Protein AF-A0A7C1XV63-F1 (afdb_monomer)

Structure (mmCIF, N/CA/C/O ba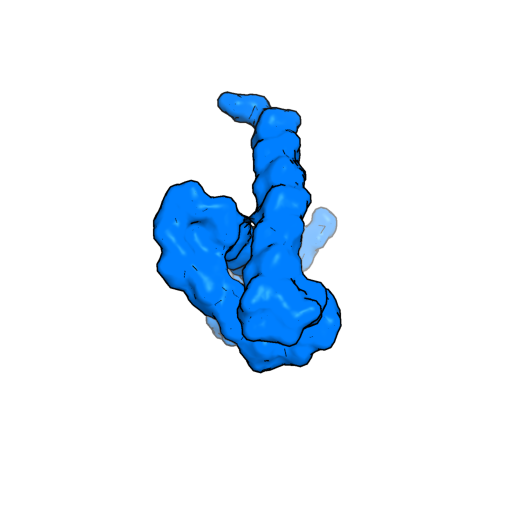ckbone):
data_AF-A0A7C1XV63-F1
#
_entry.id   AF-A0A7C1XV63-F1
#
loop_
_atom_site.group_PDB
_atom_site.id
_atom_site.type_symbol
_atom_site.label_atom_id
_atom_site.label_alt_id
_atom_site.label_comp_id
_atom_site.label_asym_id
_atom_site.label_entity_id
_atom_site.label_seq_id
_atom_site.pdbx_PDB_ins_code
_atom_site.Cartn_x
_atom_site.Cartn_y
_atom_site.Cartn_z
_atom_site.occupancy
_atom_site.B_iso_or_equiv
_atom_site.auth_seq_id
_atom_site.auth_comp_id
_atom_site.auth_asym_id
_atom_site.auth_atom_id
_atom_site.pdbx_PDB_model_num
ATOM 1 N N . MET A 1 1 ? -9.511 17.966 -12.870 1.00 51.22 1 MET A N 1
ATOM 2 C CA . MET A 1 1 ? -8.523 18.066 -11.766 1.00 51.22 1 MET A CA 1
ATOM 3 C C . MET A 1 1 ? -7.195 18.537 -12.343 1.00 51.22 1 MET A C 1
ATOM 5 O O . MET A 1 1 ? -6.735 17.901 -13.285 1.00 51.22 1 MET A O 1
ATOM 9 N N . ASN A 1 2 ? -6.602 19.622 -11.830 1.00 71.56 2 ASN A N 1
ATOM 10 C CA . ASN A 1 2 ? -5.290 20.101 -12.296 1.00 71.56 2 ASN A CA 1
ATOM 11 C C . ASN A 1 2 ? -4.132 19.293 -11.6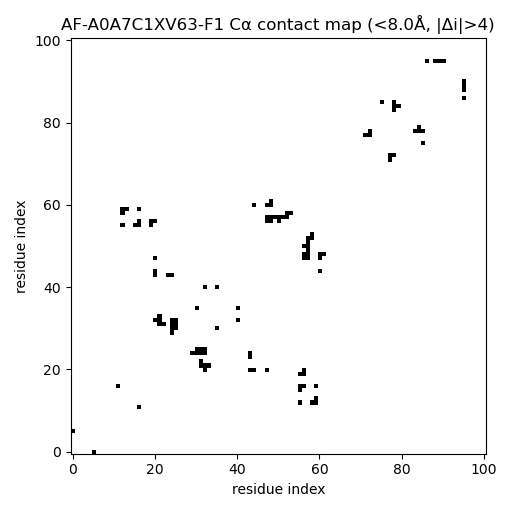55 1.00 71.56 2 ASN A C 1
ATOM 13 O O . ASN A 1 2 ? -4.358 18.496 -10.738 1.00 71.56 2 ASN A O 1
ATOM 17 N N . ALA A 1 3 ? -2.900 19.478 -12.140 1.00 63.00 3 ALA A N 1
ATOM 18 C CA . ALA A 1 3 ? -1.716 18.762 -11.647 1.00 63.00 3 ALA A CA 1
ATOM 19 C C . ALA A 1 3 ? -1.431 18.996 -10.147 1.00 63.00 3 ALA A C 1
ATOM 21 O O . ALA A 1 3 ? -1.105 18.050 -9.431 1.00 63.00 3 ALA A O 1
ATOM 22 N N . ALA A 1 4 ? -1.639 20.216 -9.641 1.00 52.16 4 ALA A N 1
ATOM 23 C CA . ALA A 1 4 ? -1.464 20.542 -8.225 1.00 52.16 4 ALA A CA 1
ATOM 24 C C . ALA A 1 4 ? -2.461 19.783 -7.325 1.00 52.16 4 ALA A C 1
ATOM 26 O O . ALA A 1 4 ? -2.075 19.225 -6.298 1.00 52.16 4 ALA A O 1
ATOM 27 N N . SER A 1 5 ? -3.727 19.662 -7.741 1.00 64.25 5 SER A N 1
ATOM 28 C CA . SER A 1 5 ? -4.738 18.877 -7.018 1.00 64.25 5 SER A CA 1
ATOM 29 C C . SER A 1 5 ? -4.417 17.377 -6.993 1.00 64.25 5 SER A C 1
ATOM 31 O O . SER A 1 5 ? -4.700 16.704 -5.997 1.00 64.25 5 SER A O 1
ATOM 33 N N . LYS A 1 6 ? -3.814 16.839 -8.067 1.00 70.94 6 LYS A N 1
ATOM 34 C CA . LYS A 1 6 ? -3.332 15.447 -8.104 1.00 70.94 6 LYS A CA 1
ATOM 35 C C . LYS A 1 6 ? -2.196 15.226 -7.102 1.00 70.94 6 LYS A C 1
ATOM 37 O O . LYS A 1 6 ? -2.263 14.258 -6.348 1.00 70.94 6 LYS A O 1
ATOM 42 N N . ASN A 1 7 ? -1.227 16.143 -7.031 1.00 84.25 7 ASN A N 1
ATOM 43 C CA . ASN A 1 7 ? -0.134 16.069 -6.057 1.00 84.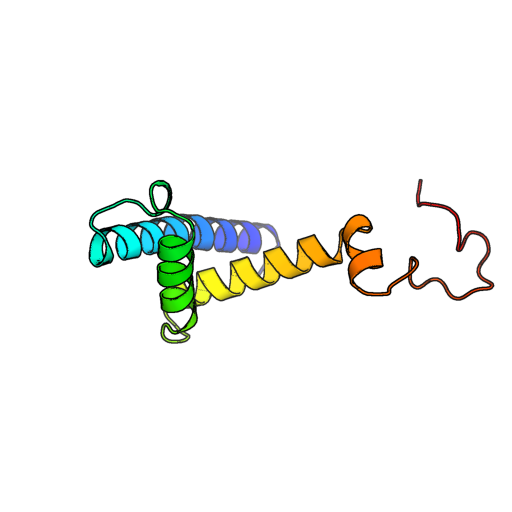25 7 ASN A CA 1
ATOM 44 C C . ASN A 1 7 ? -0.648 16.107 -4.614 1.00 84.25 7 ASN A C 1
ATOM 46 O O . ASN A 1 7 ? -0.267 15.259 -3.812 1.00 84.25 7 ASN A O 1
ATOM 50 N N . LEU A 1 8 ? -1.579 17.009 -4.288 1.00 91.19 8 LEU A N 1
ATOM 51 C CA . LEU A 1 8 ? -2.130 17.086 -2.932 1.00 91.19 8 LEU A CA 1
ATOM 52 C C . LEU A 1 8 ? -2.925 15.826 -2.550 1.00 91.19 8 LEU A C 1
ATOM 54 O O . LEU A 1 8 ? -2.812 15.326 -1.432 1.00 91.19 8 LEU A O 1
ATOM 58 N N . SER A 1 9 ? -3.705 15.280 -3.487 1.00 91.06 9 SER A N 1
ATOM 59 C CA . SER A 1 9 ? -4.468 14.044 -3.265 1.00 91.06 9 SER A CA 1
ATOM 60 C C . SER A 1 9 ? -3.551 12.845 -3.026 1.00 91.06 9 SER A C 1
ATOM 62 O O . SER A 1 9 ? -3.831 12.019 -2.156 1.00 91.06 9 SER A O 1
ATOM 64 N N . TYR A 1 10 ? -2.454 12.762 -3.781 1.00 92.81 10 TYR A N 1
ATOM 65 C CA . TYR A 1 10 ? -1.431 11.739 -3.603 1.00 92.81 10 TYR A CA 1
ATOM 66 C C . TYR A 1 10 ? -0.736 11.872 -2.245 1.00 92.81 10 TYR A C 1
ATOM 68 O O . TYR A 1 10 ? -0.708 10.907 -1.487 1.00 92.81 10 TYR A O 1
ATOM 76 N N . LEU A 1 11 ? -0.263 13.072 -1.892 1.00 95.12 11 LEU A N 1
ATOM 77 C CA . LEU A 1 11 ? 0.377 13.327 -0.598 1.00 95.12 11 LEU A CA 1
ATOM 78 C C . LEU A 1 11 ? -0.544 12.952 0.566 1.00 95.12 11 LEU A C 1
ATOM 80 O O . LEU A 1 11 ? -0.133 12.225 1.466 1.00 95.12 11 LEU A O 1
ATOM 84 N N . ASN A 1 12 ? -1.817 13.348 0.505 1.00 96.31 12 ASN A N 1
ATOM 85 C CA . ASN A 1 12 ? -2.804 12.970 1.513 1.00 96.31 12 ASN A CA 1
ATOM 86 C C . ASN A 1 12 ? -2.995 11.451 1.605 1.00 96.31 12 ASN A C 1
ATOM 88 O O . ASN A 1 12 ? -3.070 10.913 2.711 1.00 96.31 12 ASN A O 1
ATOM 92 N N . LEU A 1 13 ? -3.060 10.752 0.466 1.00 96.19 13 LEU A N 1
ATOM 93 C CA . LEU A 1 13 ? -3.167 9.294 0.441 1.00 96.19 13 LEU A CA 1
ATOM 94 C C . LEU A 1 13 ? -1.947 8.632 1.088 1.00 96.19 13 LEU A C 1
ATOM 96 O O . LEU A 1 13 ? -2.131 7.735 1.905 1.00 96.19 13 LEU A O 1
ATOM 100 N N . ILE A 1 14 ? -0.732 9.083 0.772 1.00 96.19 14 ILE A N 1
ATOM 101 C CA . ILE A 1 14 ? 0.498 8.547 1.365 1.00 96.19 14 ILE A CA 1
ATOM 102 C C . ILE A 1 14 ? 0.543 8.837 2.866 1.00 96.19 14 ILE A C 1
ATOM 104 O O . ILE A 1 14 ? 0.725 7.918 3.656 1.00 96.19 14 ILE A O 1
ATOM 108 N N . THR A 1 15 ? 0.305 10.076 3.299 1.00 97.06 15 THR A N 1
ATOM 109 C CA . THR A 1 15 ? 0.360 10.433 4.724 1.00 97.06 15 THR A CA 1
ATOM 110 C C . THR A 1 15 ? -0.670 9.666 5.552 1.00 97.06 15 THR A C 1
ATOM 112 O O . THR A 1 15 ? -0.332 9.094 6.590 1.00 97.06 15 THR A O 1
ATOM 115 N N . GLN A 1 16 ? -1.932 9.643 5.116 1.00 97.88 16 GLN A N 1
ATOM 116 C CA . GLN A 1 16 ? -2.993 8.944 5.845 1.00 97.88 16 GLN A CA 1
ATOM 117 C C . GLN A 1 16 ? -2.827 7.427 5.738 1.00 97.88 16 GLN A C 1
ATOM 119 O O . GLN A 1 16 ? -3.013 6.710 6.721 1.00 97.88 16 GLN A O 1
ATOM 124 N N . GLY A 1 17 ? -2.432 6.935 4.565 1.00 96.62 17 GLY A N 1
ATOM 125 C CA . GLY A 1 17 ? -2.170 5.526 4.324 1.00 96.62 17 GLY A CA 1
ATOM 126 C C . GLY A 1 17 ? -1.043 4.986 5.199 1.00 96.62 17 GLY A C 1
ATOM 127 O O . GLY A 1 17 ? -1.230 3.962 5.848 1.00 96.62 17 GLY A O 1
ATOM 128 N N . SER A 1 18 ? 0.079 5.699 5.310 1.00 96.56 18 SER A N 1
ATOM 129 C CA . SER A 1 18 ? 1.185 5.308 6.192 1.00 96.56 18 SER A CA 1
ATOM 130 C C . SER A 1 18 ? 0.760 5.266 7.659 1.00 96.56 18 SER A C 1
ATOM 132 O O . SER A 1 18 ? 1.096 4.320 8.370 1.00 96.56 18 SER A O 1
ATOM 134 N N . LYS A 1 19 ? -0.046 6.235 8.121 1.00 98.19 19 LYS A N 1
ATOM 135 C CA . LYS A 1 19 ? -0.628 6.199 9.476 1.00 98.19 19 LYS A CA 1
ATOM 136 C C . LYS A 1 19 ? -1.529 4.979 9.669 1.00 98.19 19 LYS A C 1
ATOM 138 O O . LYS A 1 19 ? -1.446 4.319 10.703 1.00 98.19 19 LYS A O 1
ATOM 143 N N . ARG A 1 20 ? -2.364 4.658 8.677 1.00 97.69 20 ARG A N 1
ATOM 144 C CA . ARG A 1 20 ? -3.256 3.493 8.709 1.00 97.69 20 ARG A CA 1
ATOM 145 C C . ARG A 1 20 ? -2.479 2.178 8.742 1.00 97.69 20 ARG A C 1
ATOM 147 O O . ARG A 1 20 ? -2.801 1.338 9.574 1.00 97.69 20 ARG A O 1
ATOM 154 N N . LEU A 1 21 ? -1.450 2.030 7.910 1.00 97.06 21 LEU A N 1
ATOM 155 C CA . LEU A 1 21 ? -0.577 0.853 7.877 1.00 97.06 21 LEU A CA 1
ATOM 156 C C . LEU A 1 21 ? 0.140 0.661 9.220 1.00 97.06 21 LEU A C 1
ATOM 158 O O . LEU A 1 21 ? 0.164 -0.436 9.770 1.00 97.06 21 LEU A O 1
ATOM 162 N N . ASN A 1 22 ? 0.645 1.755 9.798 1.00 98.31 22 ASN A N 1
ATOM 163 C CA . ASN A 1 22 ? 1.272 1.727 11.114 1.00 98.31 22 ASN A CA 1
ATOM 164 C C . ASN A 1 22 ? 0.277 1.334 12.216 1.00 98.31 22 ASN A C 1
ATOM 166 O O . ASN A 1 22 ? 0.630 0.596 13.130 1.00 98.31 22 ASN A O 1
ATOM 170 N N . LYS A 1 23 ? -0.980 1.789 12.121 1.00 98.38 23 LYS A N 1
ATOM 171 C CA . LYS A 1 23 ? -2.044 1.356 13.032 1.00 98.38 23 LYS A CA 1
ATOM 172 C C . LYS A 1 23 ? -2.339 -0.138 12.875 1.00 98.38 23 LYS A C 1
ATOM 174 O O . LYS A 1 23 ? -2.406 -0.819 13.882 1.00 98.38 23 LYS A O 1
ATOM 179 N N . MET A 1 24 ? -2.468 -0.648 11.647 1.00 98.19 24 MET A N 1
ATOM 180 C CA . MET A 1 24 ? -2.680 -2.084 11.400 1.00 98.19 24 MET A CA 1
ATOM 181 C C . MET A 1 24 ? -1.565 -2.930 12.020 1.00 98.19 24 MET A C 1
ATOM 183 O O . MET A 1 24 ? -1.850 -3.913 12.688 1.00 98.19 24 MET A O 1
ATOM 187 N N . SER A 1 25 ? -0.311 -2.502 11.861 1.00 98.50 25 SER A N 1
ATOM 188 C CA . SER A 1 25 ? 0.841 -3.144 12.498 1.00 98.50 25 SER A CA 1
ATOM 189 C C . SER A 1 25 ? 0.730 -3.161 14.023 1.00 98.50 25 SER A C 1
ATOM 191 O O . SER A 1 25 ? 0.901 -4.207 14.640 1.00 98.50 25 SER A O 1
ATOM 193 N N . ARG A 1 26 ? 0.386 -2.023 14.640 1.00 98.50 26 ARG A N 1
ATOM 194 C CA . ARG A 1 26 ? 0.221 -1.938 16.098 1.00 98.50 26 ARG A CA 1
ATOM 195 C C . ARG A 1 26 ? -0.953 -2.767 16.605 1.00 98.50 26 ARG A C 1
ATOM 197 O O . ARG A 1 26 ? -0.836 -3.375 17.658 1.00 98.50 26 ARG A O 1
ATOM 204 N N . ASP A 1 27 ? -2.057 -2.791 15.868 1.00 98.25 27 ASP A N 1
ATOM 205 C CA . ASP A 1 27 ? -3.244 -3.566 16.228 1.00 98.25 27 ASP A CA 1
ATOM 206 C C . ASP A 1 27 ? -2.973 -5.082 16.143 1.00 98.25 27 ASP A C 1
ATOM 208 O O . ASP A 1 27 ? -3.506 -5.834 16.951 1.00 98.25 27 ASP A O 1
ATOM 212 N N . HIS A 1 28 ? -2.153 -5.527 15.181 1.00 97.75 28 HIS A N 1
ATOM 213 C CA . HIS A 1 28 ? -1.904 -6.952 14.914 1.00 97.75 28 HIS A CA 1
ATOM 214 C C . HIS A 1 28 ? -0.687 -7.516 15.661 1.00 97.75 28 HIS A C 1
ATOM 216 O O . HIS A 1 28 ? -0.731 -8.641 16.146 1.00 97.75 28 HIS A O 1
ATOM 222 N N . PHE A 1 29 ? 0.386 -6.731 15.794 1.00 98.06 29 PHE A N 1
ATOM 223 C CA . PHE A 1 29 ? 1.664 -7.159 16.382 1.00 98.06 29 PHE A CA 1
ATOM 224 C C . PHE A 1 29 ? 2.101 -6.336 17.606 1.00 98.06 29 PHE A C 1
ATOM 226 O O . PHE A 1 29 ? 3.132 -6.633 18.198 1.00 98.06 29 PHE A O 1
ATOM 233 N N . GLY A 1 30 ? 1.380 -5.274 17.982 1.00 98.00 30 GLY A N 1
ATOM 234 C CA . GLY A 1 30 ? 1.775 -4.370 19.077 1.00 98.00 30 GLY A CA 1
ATOM 235 C C . GLY A 1 30 ? 2.873 -3.358 18.715 1.00 98.00 30 GLY A C 1
ATOM 236 O O . GLY A 1 30 ? 3.142 -2.421 19.468 1.00 98.00 30 GLY A O 1
ATOM 237 N N . GLU A 1 31 ? 3.465 -3.480 17.530 1.00 97.81 31 GLU A N 1
ATOM 238 C CA . GLU A 1 31 ? 4.647 -2.733 17.105 1.00 97.81 31 GLU A CA 1
ATOM 239 C C . GLU A 1 31 ? 4.382 -1.827 15.891 1.00 97.81 31 GLU A C 1
ATOM 241 O O . GLU A 1 31 ? 3.474 -2.095 15.098 1.00 97.81 31 GLU A O 1
ATOM 246 N N . PRO A 1 32 ? 5.135 -0.725 15.710 1.00 98.25 32 PRO A N 1
ATOM 247 C CA . PRO A 1 32 ? 5.050 0.074 14.493 1.00 98.25 32 PRO A CA 1
ATOM 248 C C . PRO A 1 32 ? 5.551 -0.700 13.262 1.00 98.25 32 PRO A C 1
ATOM 250 O O . PRO A 1 32 ? 6.513 -1.451 13.333 1.00 98.25 32 PRO A O 1
ATOM 253 N N . PHE A 1 33 ? 4.971 -0.432 12.090 1.00 97.75 33 PHE A N 1
ATOM 254 C CA . PHE A 1 33 ? 5.284 -1.158 10.848 1.00 97.75 33 PHE A CA 1
ATOM 255 C C . PHE A 1 33 ? 6.781 -1.141 10.498 1.00 97.75 33 PHE A C 1
ATOM 257 O O . PHE A 1 33 ? 7.325 -2.113 9.985 1.00 97.75 33 PHE A O 1
ATOM 264 N N . ALA A 1 34 ? 7.462 -0.032 10.797 1.00 97.19 34 ALA A N 1
ATOM 265 C CA . ALA A 1 34 ? 8.882 0.133 10.511 1.00 97.19 34 ALA A CA 1
ATOM 266 C C . ALA A 1 34 ? 9.810 -0.716 11.404 1.00 97.19 34 ALA A C 1
ATOM 268 O O . ALA A 1 34 ? 10.954 -0.922 11.011 1.00 97.19 34 ALA A O 1
ATOM 269 N N . SER A 1 35 ? 9.358 -1.207 12.567 1.00 98.06 35 SER A N 1
ATOM 270 C CA . SER A 1 35 ? 10.167 -2.098 13.420 1.00 98.06 35 SER A CA 1
ATOM 271 C C . SER A 1 35 ? 9.979 -3.577 13.102 1.00 98.06 35 SER A C 1
ATOM 273 O O . SER A 1 35 ? 10.819 -4.379 13.491 1.00 98.06 35 SER A O 1
ATOM 275 N N . LEU A 1 36 ? 8.918 -3.933 12.372 1.00 98.12 36 LEU A N 1
ATOM 276 C CA . LEU A 1 36 ? 8.656 -5.311 11.973 1.00 98.12 36 LEU A CA 1
ATOM 277 C C . LEU A 1 36 ? 9.771 -5.869 11.078 1.00 98.12 36 LEU A C 1
ATOM 279 O O . LEU A 1 36 ? 10.332 -5.137 10.253 1.00 98.12 36 LEU A O 1
ATOM 283 N N . ASP A 1 37 ? 10.012 -7.173 11.199 1.00 98.31 37 ASP A N 1
ATOM 284 C CA . ASP A 1 37 ? 10.778 -7.963 10.234 1.00 98.31 37 ASP A CA 1
ATOM 285 C C . ASP A 1 37 ? 10.039 -8.102 8.886 1.00 98.31 37 ASP A C 1
ATOM 287 O O . ASP A 1 37 ? 8.903 -7.650 8.710 1.00 98.31 37 ASP A O 1
ATOM 291 N N . GLU A 1 38 ? 10.714 -8.681 7.894 1.00 97.94 38 GLU A N 1
ATOM 292 C CA . GLU A 1 38 ? 10.185 -8.783 6.534 1.00 97.94 38 GLU A CA 1
ATOM 293 C C . GLU A 1 38 ? 8.906 -9.625 6.453 1.00 97.94 38 GLU A C 1
ATOM 295 O O . GLU A 1 38 ? 7.928 -9.175 5.853 1.00 97.94 38 GLU A O 1
ATOM 300 N N . GLU A 1 39 ? 8.870 -10.792 7.096 1.00 98.12 39 GLU A N 1
ATOM 301 C CA . GLU A 1 39 ? 7.707 -11.686 7.069 1.00 98.12 39 GLU A CA 1
ATOM 302 C C . GLU A 1 39 ? 6.461 -10.996 7.638 1.00 98.12 39 GLU A C 1
ATOM 304 O O . GLU A 1 39 ? 5.396 -10.985 7.010 1.00 98.12 39 GLU A O 1
ATOM 309 N N . ARG A 1 40 ? 6.600 -10.310 8.778 1.00 98.25 40 ARG A N 1
ATOM 310 C CA . ARG A 1 40 ? 5.496 -9.569 9.404 1.00 98.25 40 ARG A CA 1
ATOM 311 C C . ARG A 1 40 ? 5.081 -8.349 8.586 1.00 98.25 40 ARG A C 1
ATOM 313 O O . ARG A 1 40 ? 3.891 -8.032 8.510 1.00 98.25 40 ARG A O 1
ATOM 320 N N . ARG A 1 41 ? 6.020 -7.657 7.926 1.00 98.25 41 ARG A N 1
ATOM 321 C CA . ARG A 1 41 ? 5.675 -6.574 6.983 1.00 98.25 41 ARG A CA 1
ATOM 322 C C . ARG A 1 41 ? 4.865 -7.105 5.808 1.00 98.25 41 ARG A C 1
ATOM 324 O O . ARG A 1 41 ? 3.860 -6.486 5.450 1.00 98.25 41 ARG A O 1
ATOM 331 N N . ILE A 1 42 ? 5.277 -8.235 5.230 1.00 98.19 42 ILE A N 1
ATOM 332 C CA . ILE A 1 42 ? 4.561 -8.903 4.138 1.00 98.19 42 ILE A CA 1
ATOM 333 C C . ILE A 1 42 ? 3.139 -9.250 4.580 1.00 98.19 42 ILE A C 1
ATOM 335 O O . ILE A 1 42 ? 2.197 -9.018 3.819 1.00 98.19 42 ILE A O 1
ATOM 339 N N . GLU A 1 43 ? 2.947 -9.723 5.812 1.00 98.38 43 GLU A N 1
ATOM 340 C CA . GLU A 1 43 ? 1.616 -10.021 6.344 1.00 98.38 43 GLU A CA 1
ATOM 341 C C . GLU A 1 43 ? 0.722 -8.772 6.411 1.00 98.38 43 GLU A C 1
ATOM 343 O O . GLU A 1 43 ? -0.383 -8.775 5.861 1.00 98.38 43 GLU A O 1
ATOM 348 N N . ILE A 1 44 ? 1.204 -7.662 6.985 1.00 98.38 44 ILE A N 1
ATOM 349 C CA . ILE A 1 44 ? 0.433 -6.404 7.037 1.00 98.38 44 ILE A CA 1
ATOM 350 C C . ILE A 1 44 ? 0.093 -5.891 5.631 1.00 98.38 44 ILE A C 1
ATOM 352 O O . ILE A 1 44 ? -1.034 -5.449 5.381 1.00 98.38 44 ILE A O 1
ATOM 356 N N . VAL A 1 45 ? 1.042 -5.958 4.694 1.00 97.88 45 VAL A N 1
ATOM 357 C CA . VAL A 1 45 ? 0.815 -5.553 3.298 1.00 97.88 45 VAL A CA 1
ATOM 358 C C . VAL A 1 45 ? -0.208 -6.473 2.620 1.00 97.88 45 VAL A C 1
ATOM 360 O O . VAL A 1 45 ? -1.083 -5.984 1.905 1.00 97.88 45 VAL A O 1
ATOM 363 N N . SER A 1 46 ? -0.174 -7.775 2.905 1.00 98.25 46 SER A N 1
ATOM 364 C CA . SER A 1 46 ? -1.147 -8.756 2.407 1.00 98.25 46 SER A CA 1
ATOM 365 C C . SER A 1 46 ? -2.555 -8.506 2.959 1.00 98.25 46 SER A C 1
ATOM 367 O O . SER A 1 46 ? -3.548 -8.653 2.242 1.00 98.25 46 SER A O 1
ATOM 369 N N . LEU A 1 47 ? -2.677 -8.073 4.218 1.00 98.19 47 LEU A N 1
ATOM 370 C CA . LEU A 1 47 ? -3.956 -7.637 4.789 1.00 98.19 47 LEU A CA 1
ATOM 371 C C . LEU A 1 47 ? -4.479 -6.378 4.081 1.00 98.19 47 LEU A C 1
ATOM 373 O O . LEU A 1 47 ? -5.655 -6.317 3.718 1.00 98.19 47 LEU A O 1
ATOM 377 N N . ALA A 1 48 ? -3.611 -5.396 3.818 1.00 97.81 48 ALA A N 1
ATOM 378 C CA . ALA A 1 48 ? -3.974 -4.199 3.057 1.00 97.81 48 ALA A CA 1
ATOM 379 C C . ALA A 1 48 ? -4.388 -4.529 1.608 1.00 97.81 48 ALA A C 1
ATOM 381 O O . ALA A 1 48 ? -5.292 -3.896 1.055 1.00 97.81 48 ALA A O 1
ATOM 382 N N . GLU A 1 49 ? -3.774 -5.542 0.993 1.00 98.25 49 GLU A N 1
ATOM 383 C CA . GLU A 1 49 ? -4.167 -6.049 -0.319 1.00 98.25 49 GLU A CA 1
ATOM 384 C C . GLU A 1 49 ? -5.581 -6.645 -0.317 1.00 98.25 49 GLU A C 1
ATOM 386 O O . GLU A 1 49 ? -6.361 -6.369 -1.234 1.00 98.25 49 GLU A O 1
ATOM 391 N N . LYS A 1 50 ? -5.913 -7.451 0.695 1.00 98.12 50 LYS A N 1
ATOM 392 C CA . LYS A 1 50 ? -7.203 -8.153 0.807 1.00 98.12 50 LYS A CA 1
ATOM 393 C C . LYS A 1 50 ? -8.337 -7.265 1.327 1.00 98.12 50 LYS A C 1
ATOM 395 O O . LYS A 1 50 ? -9.502 -7.648 1.236 1.00 98.12 50 LYS A O 1
ATOM 400 N N . ALA A 1 51 ? -8.019 -6.083 1.851 1.00 97.69 51 ALA A N 1
ATOM 401 C CA . ALA A 1 51 ? -9.007 -5.159 2.389 1.00 97.69 51 ALA A CA 1
ATOM 402 C C . ALA A 1 51 ? -10.047 -4.710 1.332 1.00 97.69 51 ALA A C 1
ATOM 404 O O . ALA A 1 51 ? -9.750 -4.669 0.127 1.00 97.69 51 ALA A O 1
ATOM 405 N N . PRO A 1 52 ? -11.273 -4.334 1.751 1.00 97.69 52 PRO A N 1
ATOM 406 C CA . PRO A 1 52 ? -12.330 -3.941 0.824 1.00 97.69 52 PRO A CA 1
ATOM 407 C C . PRO A 1 52 ? -11.924 -2.771 -0.081 1.00 97.69 52 PRO A C 1
ATOM 409 O O . PRO A 1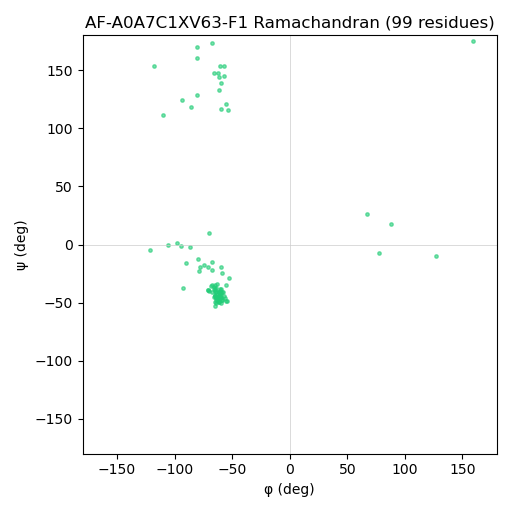 52 ? -11.249 -1.834 0.335 1.00 97.69 52 PRO A O 1
ATOM 412 N N . ALA A 1 53 ? -12.395 -2.774 -1.332 1.00 91.31 53 ALA A N 1
ATOM 413 C CA . ALA A 1 53 ? -11.947 -1.849 -2.384 1.00 91.31 53 ALA A CA 1
ATOM 414 C C . ALA A 1 53 ? -11.998 -0.350 -2.024 1.00 91.31 53 ALA A C 1
ATOM 416 O O . ALA A 1 53 ? -11.222 0.434 -2.572 1.00 91.31 53 ALA A O 1
ATOM 417 N N . LYS A 1 54 ? -12.917 0.048 -1.136 1.00 93.19 54 LYS A N 1
ATOM 418 C CA . LYS A 1 54 ? -13.146 1.445 -0.744 1.00 93.19 54 LYS A CA 1
ATOM 419 C C . LYS A 1 54 ? -12.384 1.869 0.520 1.00 93.19 54 LYS A C 1
ATOM 421 O O . LYS A 1 54 ? -12.493 3.032 0.901 1.00 93.19 54 LYS A O 1
ATOM 426 N N . THR A 1 55 ? -11.617 0.984 1.161 1.00 97.06 55 THR A N 1
ATOM 427 C CA . THR A 1 55 ? -10.843 1.350 2.355 1.00 97.06 55 THR A CA 1
ATOM 428 C C . THR A 1 55 ? -9.539 2.064 2.007 1.00 97.06 55 THR A C 1
ATOM 430 O O . THR A 1 55 ? -9.039 2.012 0.878 1.00 97.06 55 THR A O 1
ATOM 433 N N . LEU A 1 56 ? -8.991 2.779 2.990 1.00 97.00 56 LEU A N 1
ATOM 434 C CA . LEU A 1 56 ? -7.763 3.548 2.828 1.00 97.00 56 LEU A CA 1
ATOM 435 C C . LEU A 1 56 ? -6.555 2.636 2.579 1.00 97.00 56 LEU A C 1
ATOM 437 O O . LEU A 1 56 ? -5.786 2.899 1.658 1.00 97.00 56 LEU A O 1
ATOM 441 N N . GLU A 1 57 ? -6.421 1.549 3.339 1.00 96.94 57 GLU A N 1
ATOM 442 C CA . GLU A 1 57 ? -5.341 0.572 3.172 1.00 96.94 57 GLU A CA 1
ATOM 443 C C . GLU A 1 57 ? -5.349 -0.078 1.780 1.00 96.94 57 GLU A C 1
ATOM 445 O O . GLU A 1 57 ? -4.301 -0.171 1.138 1.00 96.94 57 GLU A O 1
ATOM 450 N N . ARG A 1 58 ? -6.531 -0.407 1.238 1.00 97.88 58 ARG A N 1
ATOM 451 C CA . ARG A 1 58 ? -6.638 -0.988 -0.104 1.00 97.88 58 ARG A CA 1
ATOM 452 C C . ARG A 1 58 ? -6.246 0.000 -1.194 1.00 97.88 58 ARG A C 1
ATOM 454 O O . ARG A 1 58 ? -5.584 -0.366 -2.168 1.00 97.88 58 ARG A O 1
ATOM 461 N N . ARG A 1 59 ? -6.660 1.261 -1.046 1.00 97.25 59 ARG A N 1
ATOM 462 C CA . ARG A 1 59 ? -6.289 2.346 -1.965 1.00 97.25 59 ARG A CA 1
ATOM 463 C C . ARG A 1 59 ? -4.789 2.620 -1.929 1.00 97.25 59 ARG A C 1
ATOM 465 O O . ARG A 1 59 ? -4.191 2.743 -2.995 1.00 97.25 59 ARG A O 1
ATOM 472 N N . LEU A 1 60 ? -4.193 2.669 -0.736 1.00 96.94 60 LEU A N 1
ATOM 473 C CA . LEU A 1 60 ? -2.752 2.834 -0.561 1.00 96.94 60 LEU A CA 1
ATOM 474 C C . LEU A 1 60 ? -1.984 1.692 -1.231 1.00 96.94 60 LEU A C 1
ATOM 476 O O . LEU A 1 60 ? -1.105 1.963 -2.041 1.00 96.94 60 LEU A O 1
A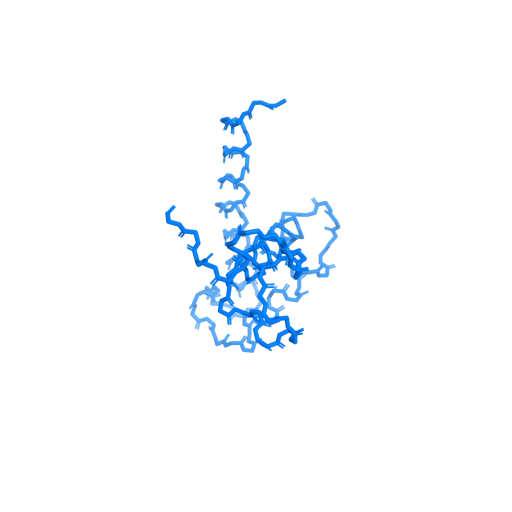TOM 480 N N . PHE A 1 61 ? -2.353 0.435 -0.961 1.00 97.69 61 PHE A N 1
ATOM 481 C CA . PHE A 1 61 ? -1.711 -0.728 -1.576 1.00 97.69 61 PHE A CA 1
ATOM 482 C C . PHE A 1 61 ? -1.721 -0.636 -3.105 1.00 97.69 61 PHE A C 1
ATOM 484 O O . PHE A 1 61 ? -0.690 -0.803 -3.751 1.00 97.69 61 PHE A O 1
ATOM 491 N N . LYS A 1 62 ? -2.881 -0.331 -3.705 1.00 97.25 62 LYS A N 1
ATOM 492 C CA . LYS A 1 62 ? -2.996 -0.215 -5.166 1.00 97.25 62 LYS A CA 1
ATOM 493 C C . LYS A 1 62 ? -2.098 0.884 -5.727 1.00 97.25 62 LYS A C 1
ATOM 495 O O . LYS A 1 62 ? -1.497 0.678 -6.778 1.00 97.25 62 LYS A O 1
ATOM 500 N N . GLN A 1 63 ? -2.029 2.023 -5.039 1.00 96.12 63 GLN A N 1
ATOM 501 C CA . GLN A 1 63 ? -1.185 3.142 -5.434 1.00 96.12 63 GLN A CA 1
ATOM 502 C 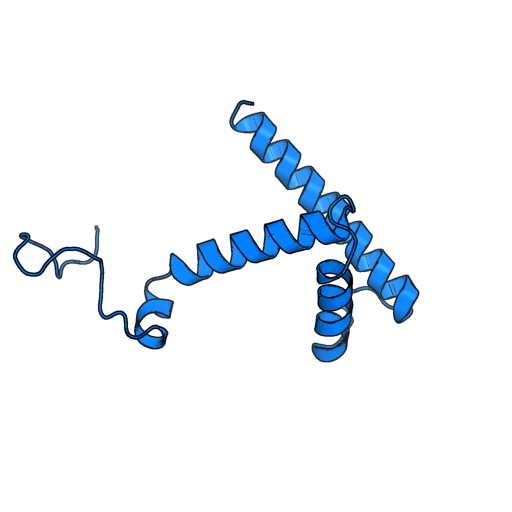C . GLN A 1 63 ? 0.299 2.763 -5.365 1.00 96.12 63 GLN A C 1
ATOM 504 O O . GLN A 1 63 ? 0.982 2.849 -6.379 1.00 96.12 63 GLN A O 1
ATOM 509 N N . LEU A 1 64 ? 0.763 2.247 -4.223 1.00 95.06 64 LEU A N 1
ATOM 510 C CA . LEU A 1 64 ? 2.157 1.839 -4.034 1.00 95.06 64 LEU A CA 1
ATOM 511 C C . LEU A 1 64 ? 2.570 0.728 -4.999 1.00 95.06 64 LEU A C 1
ATOM 513 O O . LEU A 1 64 ? 3.645 0.802 -5.579 1.00 95.06 64 LEU A O 1
ATOM 517 N N . ARG A 1 65 ? 1.705 -0.266 -5.238 1.00 95.75 65 ARG A N 1
ATOM 518 C CA . ARG A 1 65 ? 1.963 -1.310 -6.236 1.00 95.75 65 ARG A CA 1
ATOM 519 C C . ARG A 1 65 ? 2.132 -0.706 -7.625 1.00 95.75 65 ARG A C 1
ATOM 521 O O . ARG A 1 65 ? 3.058 -1.066 -8.338 1.00 95.75 65 ARG A O 1
ATOM 528 N N . ARG A 1 66 ? 1.243 0.208 -8.023 1.00 94.94 66 ARG A N 1
ATOM 529 C CA . ARG A 1 66 ? 1.342 0.873 -9.326 1.00 94.94 66 ARG A CA 1
ATOM 530 C C . ARG A 1 66 ? 2.652 1.648 -9.446 1.00 94.94 66 ARG A C 1
ATOM 532 O O . ARG A 1 66 ? 3.305 1.540 -10.475 1.00 94.94 66 ARG A O 1
ATOM 539 N N . ASP A 1 67 ? 3.018 2.402 -8.417 1.00 93.38 67 ASP A N 1
ATOM 540 C CA . ASP A 1 67 ? 4.216 3.239 -8.439 1.00 93.38 67 ASP A CA 1
ATOM 541 C C . ASP A 1 67 ? 5.490 2.376 -8.413 1.00 93.38 67 ASP A C 1
ATOM 543 O O . ASP A 1 67 ? 6.402 2.6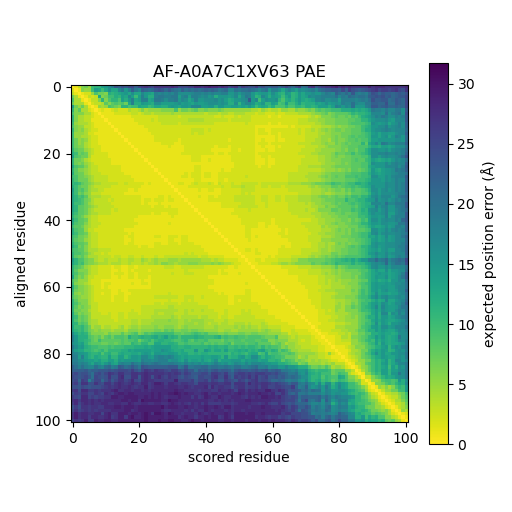19 -9.196 1.00 93.38 67 ASP A O 1
ATOM 547 N N . ALA A 1 68 ? 5.516 1.296 -7.626 1.00 91.69 68 ALA A N 1
ATOM 548 C CA . ALA A 1 68 ? 6.608 0.324 -7.624 1.00 91.69 68 ALA A CA 1
ATOM 549 C C . ALA A 1 68 ? 6.813 -0.311 -9.006 1.00 91.69 68 ALA A C 1
ATOM 551 O O . ALA A 1 68 ? 7.931 -0.327 -9.510 1.00 91.69 68 ALA A O 1
ATOM 552 N N . PHE A 1 69 ? 5.736 -0.775 -9.649 1.00 89.88 69 PHE A N 1
ATOM 553 C CA . PHE A 1 69 ? 5.811 -1.319 -11.006 1.00 89.88 69 PHE A CA 1
ATOM 554 C C . PHE A 1 69 ? 6.286 -0.256 -11.998 1.00 89.88 69 PHE A C 1
ATOM 556 O O . PHE A 1 69 ? 7.202 -0.510 -12.772 1.00 89.88 69 PHE A O 1
ATOM 563 N N . PHE A 1 70 ? 5.695 0.940 -11.960 1.00 88.56 70 PHE A N 1
ATOM 564 C CA . PHE A 1 70 ? 6.074 2.028 -12.857 1.00 88.56 70 PHE A CA 1
ATOM 565 C C . PHE A 1 70 ? 7.572 2.340 -12.762 1.00 88.56 70 PHE A C 1
ATOM 567 O O . PHE A 1 70 ? 8.244 2.393 -13.785 1.00 88.56 70 PHE A O 1
ATOM 574 N N . HIS A 1 71 ? 8.106 2.484 -11.548 1.00 86.50 71 HIS A N 1
ATOM 575 C CA . HIS A 1 71 ? 9.521 2.780 -11.346 1.00 86.50 71 HIS A CA 1
ATOM 576 C C . HIS A 1 71 ? 10.436 1.599 -11.683 1.00 86.50 71 HIS A C 1
ATOM 578 O O . HIS A 1 71 ? 11.483 1.819 -12.280 1.00 86.50 71 HIS A O 1
ATOM 584 N N . TYR A 1 72 ? 10.042 0.365 -11.356 1.00 85.50 72 TYR A N 1
ATOM 585 C CA . TYR A 1 72 ? 10.842 -0.822 -11.659 1.00 85.50 72 TYR A CA 1
ATOM 586 C C . TYR A 1 72 ? 11.005 -1.033 -13.168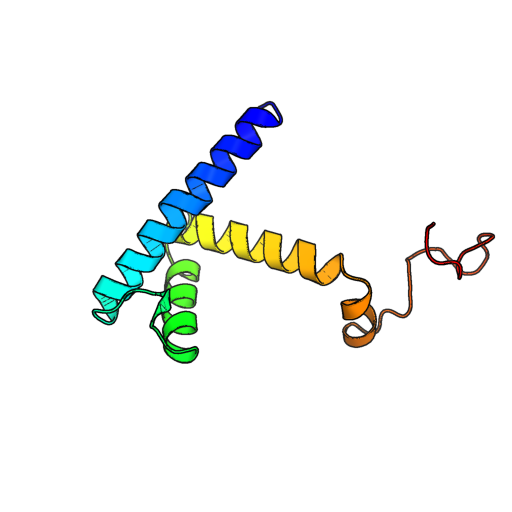 1.00 85.50 72 TYR A C 1
ATOM 588 O O . TYR A 1 72 ? 12.118 -1.203 -13.650 1.00 85.50 72 TYR A O 1
ATOM 596 N N . TYR A 1 73 ? 9.913 -0.962 -13.934 1.00 81.94 73 TYR A N 1
ATOM 597 C CA . TYR A 1 73 ? 9.957 -1.183 -15.384 1.00 81.94 73 TYR A CA 1
ATOM 598 C C . TYR A 1 73 ? 10.484 0.022 -16.178 1.00 81.94 73 TYR A C 1
ATOM 600 O O . TYR A 1 73 ? 10.924 -0.143 -17.316 1.00 81.94 73 TYR A O 1
ATOM 608 N N . ALA A 1 74 ? 10.466 1.225 -15.594 1.00 83.44 74 ALA A N 1
ATOM 609 C CA . ALA A 1 74 ? 11.104 2.402 -16.184 1.00 83.44 74 ALA A CA 1
ATOM 610 C C . ALA A 1 74 ? 12.640 2.375 -16.071 1.00 83.44 74 ALA A C 1
ATOM 612 O O . ALA A 1 74 ? 13.309 3.122 -16.783 1.00 83.44 74 ALA A O 1
ATOM 613 N N . ASP A 1 75 ? 13.203 1.543 -15.193 1.00 83.69 75 ASP A N 1
ATOM 614 C CA . ASP A 1 75 ? 14.647 1.423 -15.011 1.00 83.69 75 ASP A CA 1
ATOM 615 C C . ASP A 1 75 ? 15.248 0.425 -16.009 1.00 83.69 75 ASP A C 1
ATOM 617 O O . ASP A 1 75 ? 14.952 -0.771 -15.973 1.00 83.69 75 ASP A O 1
ATOM 621 N N . ALA A 1 76 ? 16.149 0.906 -16.868 1.00 81.44 76 ALA A N 1
ATOM 622 C CA . ALA A 1 76 ? 16.825 0.075 -17.863 1.00 81.44 76 ALA A CA 1
ATOM 623 C C . ALA A 1 76 ? 17.619 -1.090 -17.251 1.00 81.44 76 ALA A C 1
ATOM 625 O O . ALA A 1 76 ? 17.801 -2.124 -17.891 1.00 81.44 76 ALA A O 1
ATOM 626 N N . ARG A 1 77 ? 18.047 -0.971 -15.988 1.00 84.44 77 ARG A N 1
ATOM 627 C CA . ARG A 1 77 ? 18.760 -2.040 -15.273 1.00 84.44 77 ARG A CA 1
ATOM 628 C C . ARG A 1 77 ? 17.877 -3.254 -14.989 1.00 84.44 77 ARG A C 1
ATOM 630 O O . ARG A 1 77 ? 18.410 -4.341 -14.787 1.00 84.44 77 ARG A O 1
ATOM 637 N N . ALA A 1 78 ? 16.553 -3.094 -14.968 1.00 83.12 78 ALA A N 1
ATOM 638 C CA . ALA A 1 78 ? 15.626 -4.207 -14.779 1.00 83.12 78 ALA A CA 1
ATOM 639 C C . ALA A 1 78 ? 15.418 -5.027 -16.065 1.00 83.12 78 ALA A C 1
ATOM 641 O O . ALA A 1 78 ? 15.057 -6.201 -15.994 1.00 83.12 78 ALA A O 1
ATOM 642 N N . TRP A 1 79 ? 15.671 -4.450 -17.241 1.00 81.94 79 TRP A N 1
ATOM 643 C CA . TRP A 1 79 ? 15.351 -5.053 -18.538 1.00 81.94 79 TRP A CA 1
ATOM 644 C C . TRP A 1 79 ? 16.011 -6.416 -18.817 1.00 81.94 79 TRP A C 1
ATOM 646 O O . TRP A 1 79 ? 15.293 -7.313 -19.266 1.00 81.94 79 TRP A O 1
ATOM 656 N N . PRO A 1 80 ? 17.293 -6.661 -18.466 1.00 81.69 80 PRO A N 1
ATOM 657 C CA . PRO A 1 80 ? 17.907 -7.972 -18.682 1.00 81.69 80 PRO A CA 1
ATOM 658 C C . PRO A 1 80 ? 17.190 -9.102 -17.935 1.00 81.69 80 PRO A C 1
ATOM 660 O O . PRO A 1 80 ? 16.996 -10.185 -18.480 1.00 81.69 80 PRO A O 1
ATOM 663 N N . SER A 1 81 ? 16.718 -8.843 -16.708 1.00 79.88 81 SER A N 1
ATOM 664 C CA . SER A 1 81 ? 15.952 -9.831 -15.930 1.00 79.88 81 SER A CA 1
ATOM 665 C C . SER A 1 81 ? 14.579 -10.157 -16.527 1.00 79.88 81 SER A C 1
ATOM 667 O O . SER A 1 81 ? 13.975 -11.165 -16.171 1.00 79.88 81 SER A O 1
ATOM 669 N N . LEU A 1 82 ? 14.100 -9.326 -17.455 1.00 77.00 82 LEU A N 1
ATOM 670 C CA . LEU A 1 82 ? 12.834 -9.490 -18.164 1.00 77.00 82 LEU A CA 1
ATOM 671 C C . LEU A 1 82 ? 13.017 -10.124 -19.552 1.00 77.00 82 LEU A C 1
ATOM 673 O O . LEU A 1 82 ? 12.034 -10.279 -20.274 1.00 77.00 82 LEU A O 1
ATOM 677 N N . GLY A 1 83 ? 14.253 -10.465 -19.939 1.00 80.62 83 GLY A N 1
ATOM 678 C CA . GLY A 1 83 ? 14.572 -10.920 -21.295 1.00 80.62 83 GLY A CA 1
ATOM 679 C C . GLY A 1 83 ? 14.407 -9.819 -22.346 1.00 80.62 83 GLY A C 1
ATOM 680 O O . GLY A 1 83 ? 14.093 -10.110 -23.499 1.00 80.62 83 GLY A O 1
ATOM 681 N N . TYR A 1 84 ? 14.550 -8.555 -21.936 1.00 73.75 84 TYR A N 1
ATOM 682 C CA . TYR A 1 84 ? 14.416 -7.389 -22.797 1.00 73.75 84 TYR A CA 1
ATOM 683 C C . TYR A 1 84 ? 15.789 -6.739 -23.007 1.00 73.75 84 TYR A C 1
ATOM 685 O O . TYR A 1 84 ? 16.374 -6.190 -22.077 1.00 73.75 84 TYR A O 1
ATOM 693 N N . ASP A 1 85 ? 16.310 -6.809 -24.233 1.00 67.50 85 ASP A N 1
ATOM 694 C CA . ASP A 1 85 ? 17.714 -6.475 -24.526 1.00 67.50 85 ASP A CA 1
ATOM 695 C C . ASP A 1 85 ? 17.983 -4.985 -24.805 1.00 67.50 85 ASP A C 1
ATOM 697 O O . ASP A 1 85 ? 19.129 -4.597 -25.025 1.00 67.50 85 ASP A O 1
ATOM 701 N N . GLY A 1 86 ? 16.970 -4.117 -24.815 1.00 64.94 86 GLY A N 1
ATOM 702 C CA . GLY A 1 86 ? 17.187 -2.697 -25.096 1.00 64.94 86 GLY A CA 1
ATOM 703 C C . GLY A 1 86 ? 15.931 -1.963 -25.547 1.00 64.94 86 GLY A C 1
ATOM 704 O O . GLY A 1 86 ? 14.886 -2.581 -25.714 1.00 64.94 86 GLY A O 1
ATOM 705 N N . PRO A 1 87 ? 15.998 -0.635 -25.726 1.00 61.19 87 PRO A N 1
ATOM 706 C CA . PRO A 1 87 ? 14.831 0.194 -26.006 1.00 61.19 87 PRO A CA 1
ATOM 707 C C . PRO A 1 87 ? 14.074 -0.268 -27.267 1.00 61.19 87 PRO A C 1
ATOM 709 O O . PRO A 1 87 ? 14.679 -0.818 -28.183 1.00 61.19 87 PRO A O 1
ATOM 712 N N . PRO A 1 88 ? 12.754 -0.003 -27.357 1.00 60.50 88 PRO A N 1
ATOM 713 C CA . PRO A 1 88 ? 11.856 -0.568 -28.379 1.00 60.50 88 PRO A CA 1
ATOM 714 C C . PRO A 1 88 ? 12.100 -0.017 -29.792 1.00 60.50 88 PRO A C 1
ATOM 716 O O . PRO A 1 88 ? 11.289 -0.231 -30.692 1.00 60.50 88 PRO A O 1
ATOM 719 N N . GLN A 1 89 ? 13.188 0.730 -29.982 1.00 65.88 89 GLN A N 1
ATOM 720 C CA . GLN A 1 89 ? 13.630 1.221 -31.274 1.00 65.88 89 GLN A CA 1
ATOM 721 C C . GLN A 1 89 ? 13.884 0.002 -32.176 1.00 65.88 89 GLN A C 1
ATOM 723 O O . GLN A 1 89 ? 14.741 -0.828 -31.860 1.00 65.88 89 GLN A O 1
ATOM 728 N N . PRO A 1 90 ? 13.130 -0.164 -33.276 1.00 60.56 90 PRO A N 1
ATOM 729 C CA . PRO A 1 90 ? 13.338 -1.290 -34.169 1.00 60.56 90 PRO A CA 1
ATOM 730 C C . PRO A 1 90 ? 14.748 -1.225 -34.762 1.00 60.56 90 PRO A C 1
ATOM 732 O O . PRO A 1 90 ? 15.259 -0.144 -35.072 1.00 60.56 90 PRO A O 1
ATOM 735 N N . ARG A 1 91 ? 15.370 -2.395 -34.959 1.00 54.12 91 ARG A N 1
ATOM 736 C CA . ARG A 1 91 ? 16.649 -2.495 -35.676 1.00 54.12 91 ARG A CA 1
ATOM 737 C C . ARG A 1 91 ? 16.489 -1.818 -37.041 1.00 54.12 91 ARG A C 1
ATOM 739 O O . ARG A 1 91 ? 15.685 -2.275 -37.852 1.00 54.12 91 ARG A O 1
ATOM 746 N N . GLY A 1 92 ? 17.221 -0.727 -37.268 1.00 56.19 92 GLY A N 1
ATOM 747 C CA . GLY A 1 92 ? 17.160 0.062 -38.505 1.00 56.19 92 GLY A CA 1
ATOM 748 C C . GLY A 1 92 ? 16.902 1.562 -38.325 1.00 56.19 92 GLY A C 1
ATOM 749 O O . GLY A 1 92 ? 17.063 2.303 -39.292 1.00 56.19 92 GLY A O 1
ATOM 750 N N . PHE A 1 93 ? 16.548 2.038 -37.125 1.00 59.62 93 PHE A N 1
ATOM 751 C CA . PHE A 1 93 ? 16.496 3.480 -36.851 1.00 59.62 93 PHE A CA 1
ATOM 752 C C . PHE A 1 93 ? 17.908 4.019 -36.553 1.00 59.62 93 PHE A C 1
ATOM 754 O O . PHE A 1 93 ? 18.598 3.437 -35.715 1.00 59.62 93 PHE A O 1
ATOM 761 N N . PRO A 1 94 ? 18.385 5.096 -37.205 1.00 68.25 94 PRO A N 1
ATOM 762 C CA . PRO A 1 94 ? 19.697 5.666 -36.899 1.00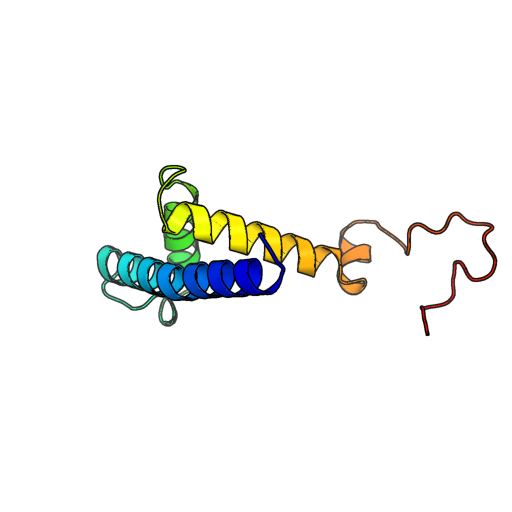 68.25 94 PRO A CA 1
ATOM 763 C C . PRO A 1 94 ? 19.812 6.027 -35.408 1.00 68.25 94 PRO A C 1
ATOM 765 O O . PRO A 1 94 ? 19.019 6.819 -34.904 1.00 68.25 94 PRO A O 1
ATOM 768 N N . GLY A 1 95 ? 20.784 5.435 -34.706 1.00 62.66 95 GLY A N 1
ATOM 769 C CA . GLY A 1 95 ? 21.004 5.643 -33.270 1.00 62.66 95 GLY A CA 1
ATOM 770 C C . GLY A 1 95 ? 20.216 4.725 -32.328 1.00 62.66 95 GLY A C 1
ATOM 771 O O . GLY A 1 95 ? 20.096 5.037 -31.146 1.00 62.66 95 GLY A O 1
ATOM 772 N N . TYR A 1 96 ? 19.680 3.603 -32.824 1.00 60.94 96 TYR A N 1
ATOM 773 C CA . TYR A 1 96 ? 18.943 2.613 -32.019 1.00 60.94 96 TYR A CA 1
ATOM 774 C C . TYR A 1 96 ? 19.758 1.988 -30.866 1.00 60.94 96 TYR A C 1
ATOM 776 O O . TYR A 1 96 ? 19.178 1.421 -29.942 1.00 60.94 96 TYR A O 1
ATOM 784 N N . ASP A 1 97 ? 21.085 2.070 -30.933 1.00 61.84 97 ASP A N 1
ATOM 785 C CA . ASP A 1 97 ? 22.070 1.536 -29.991 1.00 61.84 97 ASP A CA 1
ATOM 786 C C . ASP A 1 97 ? 22.736 2.619 -29.122 1.00 61.84 97 ASP A C 1
ATOM 788 O O . ASP A 1 97 ? 23.566 2.309 -28.265 1.00 61.84 97 ASP A O 1
ATOM 792 N N . ILE A 1 98 ? 22.367 3.889 -29.305 1.00 65.88 98 ILE A N 1
ATOM 793 C CA . ILE A 1 98 ? 22.948 5.014 -28.572 1.00 65.88 98 ILE A CA 1
ATOM 794 C C . ILE A 1 98 ? 22.073 5.303 -27.347 1.00 65.88 98 ILE A C 1
ATOM 796 O O . ILE A 1 98 ? 20.867 5.530 -27.464 1.00 65.88 98 ILE A O 1
ATOM 800 N N . ALA A 1 99 ? 22.672 5.303 -26.153 1.00 49.25 99 ALA A N 1
ATOM 801 C CA . ALA A 1 99 ? 21.993 5.759 -24.941 1.00 49.25 99 ALA A CA 1
ATOM 802 C C . ALA A 1 99 ? 21.557 7.233 -25.107 1.00 49.25 99 ALA A C 1
ATOM 804 O O . ALA A 1 99 ? 22.328 8.022 -25.659 1.00 49.25 99 ALA A O 1
ATOM 805 N N . PRO A 1 100 ? 20.349 7.628 -24.661 1.00 53.62 100 PRO A N 1
ATOM 806 C CA . PRO A 1 100 ? 19.888 9.004 -24.812 1.00 53.62 100 PRO A CA 1
ATOM 807 C C . PRO A 1 100 ? 20.822 9.953 -24.049 1.00 53.62 100 PRO A C 1
ATOM 809 O O . PRO A 1 100 ? 21.186 9.671 -22.906 1.00 53.62 100 PRO A O 1
ATOM 812 N N . VAL A 1 101 ? 21.215 11.044 -24.710 1.00 54.59 101 VAL A N 1
ATOM 813 C CA . VAL A 1 101 ? 22.025 12.131 -24.134 1.00 54.59 101 VAL A CA 1
ATOM 814 C C . VAL A 1 101 ? 21.140 13.089 -23.348 1.00 54.59 101 VAL A C 1
ATOM 816 O O . VAL A 1 101 ? 20.032 13.392 -23.850 1.00 54.59 101 VAL A O 1
#

Secondary structure (DSSP, 8-state):
--HHHHHHHHHHHHHHHHHHHHHHHHHHHSS-GGGS-HHHHHHHHHHHHHS-TTSHHHHHHHHHHHHHHHHHHH-GGGGGGGT--S-S--TTSTTTTSPP-

Solvent-accessible surface area (backbone atoms only — not comparable to full-atom values): 5978 Å² total; per-residue (Å²): 134,57,74,69,58,52,51,53,52,48,52,50,44,51,57,53,26,53,54,50,50,29,48,52,27,31,75,76,72,72,40,53,48,88,76,51,56,69,71,60,42,52,51,54,51,50,51,23,61,70,38,58,82,88,40,60,48,23,47,37,44,55,49,52,52,51,51,50,51,53,56,49,74,68,34,74,85,47,29,65,86,71,77,40,93,66,70,88,57,56,93,84,50,93,64,57,86,56,79,88,129

Mean predicted aligned error: 8.87 Å

pLDDT: mean 86.32, std 15.17, range [49.25, 98.5]

Radius of gyration: 19.02 Å; Cα contacts (8 Å, |Δi|>4): 60; chains: 1; bounding box: 36×32×58 Å

Nearest PDB structures (foldseek):
  3rag-assembly2_B  TM=6.968E-01  e=2.436E+00  Alicyclobacillus acidocaldarius subsp. acidocaldarius DSM 446
  3rag-assembly1_A  TM=6.904E-01  e=3.754E+00  Alicyclobacillus acidocaldarius subsp. acidocaldarius DSM 446
  2d8e-assembly1_A-2  TM=3.118E-01  e=2.591E+00  Thermus thermophilus HB8

Foldseek 3Di:
DDPVVVVVVVVVLVVVLQVVLQVLCCVPPVGGLVPDDPVSVVVSLVCLCPDDCPDSSVVSSVVVVVVVVVVQVVDPVNQVVVVHDADPPPPPPVCRPPDDD

Sequence (101 aa):
MNAASKNLSYLNLITQGSKRLNKMSRDHFGEPFASLDEERRIEIVSLAEKAPAKTLERRLFKQLRRDAFFHYYADARAWPSLGYDGPPQPRGFPGYDIAPV